Protein AF-A0A1M5V023-F1 (afdb_monomer)

Sequence (119 aa):
MENILEILSNYLEADPEDLECFYDDSMELIRGAATHKNIEFDGYFRERWEISADTVFEFDEEYFENKDRRDLYVFLSALVDKDIYSYLEYAWPFTQNEKLTEVIIKDKIQQLKEKGVRF

Solvent-accessible surface area (backbone atoms only — not comparable to full-atom values): 6942 Å² total; per-residue (Å²): 130,83,57,64,69,56,55,52,49,52,51,44,70,74,43,73,83,46,43,66,59,48,45,52,54,48,52,50,53,49,35,54,54,41,52,77,68,67,66,75,53,81,49,67,46,67,61,50,50,62,52,33,76,77,34,96,82,62,74,59,57,72,68,73,67,33,60,69,51,50,49,46,49,39,46,58,42,32,76,77,33,72,66,52,29,52,53,49,48,63,54,33,38,75,60,68,74,44,83,69,45,74,65,57,44,52,52,50,47,48,54,40,44,73,76,64,55,75,105

Organism: NCBI:txid421058

pLDDT: mean 85.96, std 15.11, range [46.81, 98.19]

Radius of gyration: 14.68 Å; Cα contacts (8 Å, |Δi|>4): 94; chains: 1; bounding box: 34×35×42 Å

Nearest PDB structures (foldseek):
  5l9t-assembly1_Y  TM=2.973E-01  e=7.256E+00  Homo sapiens

Structure (mmCIF, N/CA/C/O backbone):
data_AF-A0A1M5V023-F1
#
_entry.id   AF-A0A1M5V023-F1
#
loop_
_atom_site.group_PDB
_atom_site.id
_atom_site.type_symbol
_atom_site.label_atom_id
_atom_site.label_alt_id
_atom_site.label_comp_id
_atom_site.label_asym_id
_atom_site.label_entity_id
_atom_site.label_seq_id
_atom_site.pdbx_PDB_ins_code
_atom_site.Cartn_x
_atom_site.Cartn_y
_atom_site.Cartn_z
_atom_site.occupancy
_atom_site.B_iso_or_equiv
_atom_site.auth_seq_id
_atom_site.auth_comp_id
_atom_site.auth_asym_id
_atom_site.auth_atom_id
_atom_site.pdbx_PDB_model_num
ATOM 1 N N . MET A 1 1 ? 19.178 3.692 -8.067 1.00 49.81 1 MET A N 1
ATOM 2 C CA . MET A 1 1 ? 17.773 3.474 -7.689 1.00 49.81 1 MET A CA 1
ATOM 3 C C . MET A 1 1 ? 17.424 4.675 -6.845 1.00 49.81 1 MET A C 1
ATOM 5 O O . MET A 1 1 ? 18.074 4.851 -5.820 1.00 49.81 1 MET A O 1
ATOM 9 N N . GLU A 1 2 ? 16.580 5.571 -7.349 1.00 57.22 2 GLU A N 1
ATOM 10 C CA . GLU A 1 2 ? 16.087 6.688 -6.538 1.00 57.22 2 GLU A CA 1
ATOM 11 C C . GLU A 1 2 ? 15.436 6.122 -5.273 1.00 57.22 2 GLU A C 1
ATOM 13 O O . GLU A 1 2 ? 14.854 5.032 -5.292 1.00 57.22 2 GLU A O 1
ATOM 18 N N . ASN A 1 3 ? 15.622 6.803 -4.148 1.00 85.69 3 ASN A N 1
ATOM 19 C CA . ASN A 1 3 ? 15.053 6.363 -2.889 1.00 85.69 3 ASN A CA 1
ATOM 20 C C . ASN A 1 3 ? 13.545 6.642 -2.934 1.00 85.69 3 ASN A C 1
ATOM 22 O O . ASN A 1 3 ? 13.140 7.797 -2.938 1.00 85.69 3 ASN A O 1
ATOM 26 N N . ILE A 1 4 ? 12.708 5.601 -2.978 1.00 88.81 4 ILE A N 1
ATOM 27 C CA . ILE A 1 4 ? 11.242 5.749 -3.060 1.00 88.81 4 ILE A CA 1
ATOM 28 C C . ILE A 1 4 ? 10.708 6.663 -1.950 1.00 88.81 4 ILE A C 1
ATOM 30 O O . ILE A 1 4 ? 9.841 7.486 -2.209 1.00 88.81 4 ILE A O 1
ATOM 34 N N . LEU A 1 5 ? 11.272 6.594 -0.741 1.00 89.38 5 LEU A N 1
ATOM 35 C CA . LEU A 1 5 ? 10.876 7.476 0.361 1.00 89.38 5 LEU A CA 1
ATOM 36 C C . LEU A 1 5 ? 11.223 8.950 0.102 1.00 89.38 5 LEU A C 1
ATOM 38 O O . LEU A 1 5 ? 10.499 9.830 0.550 1.00 89.38 5 LEU A O 1
ATOM 42 N N . GLU A 1 6 ? 12.311 9.226 -0.618 1.00 90.75 6 GLU A N 1
ATOM 43 C CA . GLU A 1 6 ? 12.687 10.585 -1.023 1.00 90.75 6 GLU A CA 1
ATOM 44 C C . GLU A 1 6 ? 11.712 11.127 -2.071 1.00 90.75 6 GLU A C 1
ATOM 46 O O . GLU A 1 6 ? 11.269 12.263 -1.956 1.00 90.75 6 GLU A O 1
ATOM 51 N N . ILE A 1 7 ? 11.304 10.298 -3.038 1.00 89.00 7 ILE A N 1
ATOM 52 C CA . ILE A 1 7 ? 10.285 10.676 -4.028 1.00 89.00 7 ILE A CA 1
ATOM 53 C C . ILE A 1 7 ? 8.951 10.979 -3.333 1.00 89.00 7 ILE A C 1
ATOM 55 O O . ILE A 1 7 ? 8.355 12.021 -3.594 1.00 89.00 7 ILE A O 1
ATOM 59 N N . LEU A 1 8 ? 8.514 10.117 -2.408 1.00 89.44 8 LEU A N 1
ATOM 60 C CA . LEU A 1 8 ? 7.298 10.352 -1.623 1.00 89.44 8 LEU A CA 1
ATOM 61 C C . LEU A 1 8 ? 7.396 11.656 -0.815 1.00 89.44 8 LEU A C 1
ATOM 63 O O . LEU A 1 8 ? 6.459 12.448 -0.813 1.00 89.44 8 LEU A O 1
ATOM 67 N N . SER A 1 9 ? 8.540 11.918 -0.176 1.00 89.25 9 SER A N 1
ATOM 68 C CA . SER A 1 9 ? 8.770 13.178 0.544 1.00 89.25 9 SER A CA 1
ATOM 69 C C . SER A 1 9 ? 8.670 14.389 -0.385 1.00 89.25 9 SER A C 1
ATOM 71 O O . SER A 1 9 ? 8.016 15.368 -0.041 1.00 89.25 9 SER A O 1
ATOM 73 N N . ASN A 1 10 ? 9.262 14.313 -1.581 1.00 89.31 10 ASN A N 1
ATOM 74 C CA . ASN A 1 10 ? 9.243 15.403 -2.556 1.00 89.31 10 ASN A CA 1
ATOM 75 C C . ASN A 1 10 ? 7.826 15.714 -3.057 1.00 89.31 10 ASN A C 1
ATOM 77 O O . ASN A 1 10 ? 7.509 16.883 -3.259 1.00 89.31 10 ASN A O 1
ATOM 81 N N . TYR A 1 11 ? 6.971 14.700 -3.240 1.00 87.00 11 TYR A N 1
ATOM 82 C CA . TYR A 1 11 ? 5.569 14.927 -3.605 1.00 87.00 11 TYR A CA 1
ATOM 83 C C . TYR A 1 11 ? 4.813 15.676 -2.510 1.00 87.00 11 TYR A C 1
ATOM 85 O O . TYR A 1 11 ? 4.153 16.672 -2.795 1.00 87.00 11 TYR A O 1
ATOM 93 N N . LEU A 1 12 ? 4.972 15.251 -1.255 1.00 87.19 12 LEU A N 1
ATOM 94 C CA . LEU A 1 12 ? 4.320 15.906 -0.125 1.00 87.19 12 LEU A CA 1
ATOM 95 C C . LEU A 1 12 ? 4.831 17.341 0.096 1.00 87.19 12 LEU A C 1
ATOM 97 O O . LEU A 1 12 ? 4.067 18.218 0.486 1.00 87.19 12 LEU A O 1
ATOM 101 N N . GLU A 1 13 ? 6.119 17.597 -0.144 1.00 88.38 13 GLU A N 1
ATOM 102 C CA . GLU A 1 13 ? 6.699 18.944 -0.053 1.00 88.38 13 GLU A CA 1
ATOM 103 C C . GLU A 1 13 ? 6.245 19.870 -1.188 1.00 88.38 13 GLU A C 1
ATOM 105 O O . GLU A 1 13 ? 6.135 21.081 -0.978 1.00 88.38 13 GLU A O 1
ATOM 110 N N . ALA A 1 14 ? 5.996 19.323 -2.381 1.00 87.50 14 ALA A N 1
ATOM 111 C CA . ALA A 1 14 ? 5.566 20.095 -3.540 1.00 87.50 14 ALA A CA 1
ATOM 112 C C . ALA A 1 14 ? 4.132 20.623 -3.388 1.00 87.50 14 ALA A C 1
ATOM 114 O O . ALA A 1 14 ? 3.878 21.773 -3.754 1.00 87.50 14 ALA A O 1
ATOM 115 N N . ASP A 1 15 ? 3.227 19.811 -2.834 1.00 86.31 15 ASP A N 1
ATOM 116 C CA . ASP A 1 15 ? 1.847 20.207 -2.547 1.00 86.31 15 ASP A CA 1
ATOM 117 C C . ASP A 1 15 ? 1.306 19.508 -1.280 1.00 86.31 15 ASP A C 1
ATOM 119 O O . ASP A 1 15 ? 0.709 18.433 -1.351 1.00 86.31 15 ASP A O 1
ATOM 123 N N . PRO A 1 16 ? 1.514 20.095 -0.088 1.00 85.94 16 PRO A N 1
ATOM 124 C CA . PRO A 1 16 ? 1.108 19.475 1.172 1.00 85.94 16 PRO A CA 1
ATOM 125 C C . PRO A 1 16 ? -0.410 19.497 1.412 1.00 85.94 16 PRO A C 1
ATOM 127 O O . PRO A 1 16 ? -0.875 18.873 2.368 1.00 85.94 16 PRO A O 1
ATOM 130 N N . GLU A 1 17 ? -1.179 20.243 0.611 1.00 87.75 17 GLU A N 1
ATOM 131 C CA . GLU A 1 17 ? -2.634 20.358 0.764 1.00 87.75 17 GLU A CA 1
ATOM 132 C C . GLU A 1 17 ? -3.388 19.351 -0.122 1.00 87.75 17 GLU A C 1
ATOM 134 O O . GLU A 1 17 ? -4.502 18.950 0.229 1.00 87.75 17 GLU A O 1
ATOM 139 N N . ASP A 1 18 ? -2.774 18.875 -1.211 1.00 89.56 18 ASP A N 1
ATOM 140 C CA . ASP A 1 18 ? -3.367 17.898 -2.132 1.00 89.56 18 ASP A CA 1
ATOM 141 C C . ASP A 1 18 ? -3.078 16.438 -1.728 1.00 89.56 18 ASP A C 1
ATOM 143 O O . ASP A 1 18 ? -2.353 15.680 -2.379 1.00 89.56 18 ASP A O 1
ATOM 147 N N . LEU A 1 19 ? -3.679 16.023 -0.610 1.00 90.19 19 LEU A N 1
ATOM 148 C CA . LEU A 1 19 ? -3.524 14.665 -0.072 1.00 90.19 19 LEU A CA 1
ATOM 149 C C . LEU A 1 19 ? -4.175 13.577 -0.945 1.00 90.19 19 LEU A C 1
ATOM 151 O O . LEU A 1 19 ? -3.813 12.406 -0.822 1.00 90.19 19 LEU A O 1
ATOM 155 N N . GLU A 1 20 ? -5.136 13.939 -1.800 1.00 89.44 20 GLU A N 1
ATOM 156 C CA . GLU A 1 20 ? -5.762 13.006 -2.743 1.00 89.44 20 GLU A CA 1
ATOM 157 C C . GLU A 1 20 ? -4.793 12.672 -3.879 1.00 89.44 20 GLU A C 1
ATOM 159 O O . GLU A 1 20 ? -4.528 11.494 -4.128 1.00 89.44 20 GLU A O 1
ATOM 164 N N . CYS A 1 21 ? -4.194 13.694 -4.497 1.00 89.38 21 CYS A N 1
ATOM 165 C CA . CYS A 1 21 ? -3.156 13.508 -5.505 1.00 89.38 21 CYS A CA 1
ATOM 166 C C . CYS A 1 21 ? -1.938 12.786 -4.914 1.00 89.38 21 CYS A C 1
ATOM 168 O O . CYS A 1 21 ? -1.461 11.803 -5.482 1.00 89.38 21 CYS A O 1
ATOM 170 N N . PHE A 1 22 ? -1.512 13.169 -3.703 1.00 93.06 22 PHE A N 1
ATOM 171 C CA . PHE A 1 22 ? -0.431 12.479 -3.000 1.00 93.06 22 PHE A CA 1
ATOM 172 C C . PHE A 1 22 ? -0.726 10.989 -2.777 1.00 93.06 22 PHE A C 1
ATOM 174 O O . PHE A 1 22 ? 0.172 10.15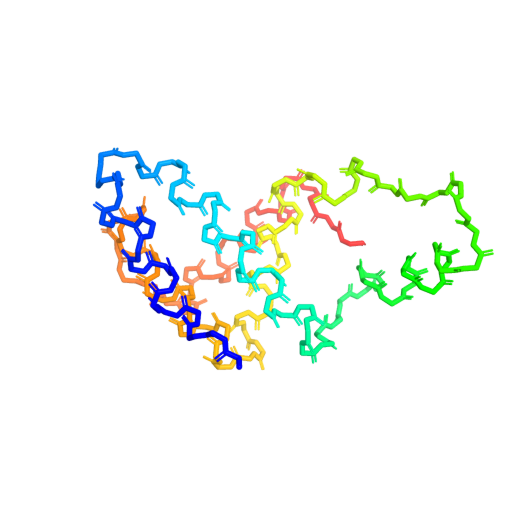9 -2.936 1.00 93.06 22 PHE A O 1
ATOM 181 N N . TYR A 1 23 ? -1.964 10.624 -2.419 1.00 94.94 23 TYR A N 1
ATOM 182 C CA . TYR A 1 23 ? -2.354 9.220 -2.283 1.00 94.94 23 TYR A CA 1
ATOM 183 C C . TYR A 1 23 ? -2.199 8.478 -3.608 1.00 94.94 23 TYR A C 1
ATOM 185 O O . TYR A 1 23 ? -1.558 7.428 -3.648 1.00 94.94 23 TYR A O 1
ATOM 193 N N . ASP A 1 24 ? -2.750 9.023 -4.689 1.00 93.94 24 ASP A N 1
ATOM 194 C CA . ASP A 1 24 ? -2.701 8.374 -5.994 1.00 93.94 24 ASP A CA 1
ATOM 195 C C . ASP A 1 24 ? -1.271 8.197 -6.511 1.00 93.94 24 ASP A C 1
ATOM 197 O O . ASP A 1 24 ? -0.903 7.082 -6.892 1.00 93.94 24 ASP A O 1
ATOM 201 N N . ASP A 1 25 ? -0.451 9.243 -6.436 1.00 92.62 25 ASP A N 1
ATOM 202 C CA . ASP A 1 25 ? 0.953 9.206 -6.849 1.00 92.62 25 ASP A CA 1
ATOM 203 C C . ASP A 1 25 ? 1.768 8.229 -5.992 1.00 92.62 25 ASP A C 1
ATOM 205 O O . ASP A 1 25 ? 2.589 7.461 -6.505 1.00 92.62 25 ASP A O 1
ATOM 209 N N . SER A 1 26 ? 1.499 8.189 -4.683 1.00 94.94 26 SER A N 1
ATOM 210 C CA . SER A 1 26 ? 2.129 7.227 -3.774 1.00 94.94 26 SER A CA 1
ATOM 211 C C . SER A 1 26 ? 1.785 5.792 -4.157 1.00 94.94 26 SER A C 1
ATOM 213 O O . SER A 1 26 ? 2.672 4.943 -4.254 1.00 94.94 26 SER A O 1
ATOM 215 N N . MET A 1 27 ? 0.504 5.500 -4.390 1.00 96.50 27 MET A N 1
ATOM 216 C CA . MET A 1 27 ? 0.051 4.155 -4.740 1.00 96.50 27 MET A CA 1
ATOM 217 C C . MET A 1 27 ? 0.609 3.709 -6.097 1.00 96.50 27 MET A C 1
ATOM 219 O O . MET A 1 27 ? 0.988 2.546 -6.250 1.00 96.50 27 MET A O 1
ATOM 223 N N . GLU A 1 28 ? 0.734 4.625 -7.058 1.00 93.81 28 GLU A N 1
ATOM 224 C CA . GLU A 1 28 ? 1.362 4.362 -8.354 1.00 93.81 28 GLU A CA 1
ATOM 225 C C . GLU A 1 28 ? 2.858 4.062 -8.248 1.00 93.81 28 GLU A C 1
ATOM 227 O O . GLU A 1 28 ? 3.346 3.058 -8.783 1.00 93.81 28 GLU A O 1
ATOM 232 N N . LEU A 1 29 ? 3.589 4.878 -7.490 1.00 94.06 29 LEU A N 1
ATOM 233 C CA . LEU A 1 29 ? 5.012 4.667 -7.250 1.00 94.06 29 LEU A CA 1
ATOM 234 C C . LEU A 1 29 ? 5.271 3.329 -6.543 1.00 94.06 29 LEU A C 1
ATOM 236 O O . LEU A 1 29 ? 6.158 2.565 -6.937 1.00 94.06 29 LEU A O 1
ATOM 240 N N . ILE A 1 30 ? 4.473 3.018 -5.518 1.00 95.94 30 ILE A N 1
ATOM 241 C CA . ILE A 1 30 ? 4.580 1.769 -4.758 1.00 95.94 30 ILE A CA 1
ATOM 242 C C . ILE A 1 30 ? 4.225 0.567 -5.639 1.00 95.94 30 ILE A C 1
ATOM 244 O O . ILE A 1 30 ? 4.928 -0.447 -5.591 1.00 95.94 30 ILE A O 1
ATOM 248 N N . ARG A 1 31 ? 3.190 0.676 -6.487 1.00 93.81 31 ARG A N 1
ATOM 249 C CA . ARG A 1 31 ? 2.878 -0.344 -7.497 1.00 93.81 31 ARG A CA 1
ATOM 250 C C . ARG A 1 31 ? 4.098 -0.605 -8.371 1.00 93.81 31 ARG A C 1
ATOM 252 O O . ARG A 1 31 ? 4.520 -1.754 -8.473 1.00 93.81 31 ARG A O 1
ATOM 259 N N . GLY A 1 32 ? 4.691 0.445 -8.940 1.00 90.44 32 GLY A N 1
ATOM 260 C CA . GLY A 1 32 ? 5.886 0.337 -9.775 1.00 90.44 32 GLY A CA 1
ATOM 261 C C . GLY A 1 32 ? 7.039 -0.364 -9.055 1.00 90.44 32 GLY A C 1
ATOM 262 O O . GLY A 1 32 ? 7.685 -1.239 -9.632 1.00 90.44 32 GLY A O 1
ATOM 263 N N . ALA A 1 33 ? 7.269 -0.052 -7.779 1.00 92.62 33 ALA A N 1
ATOM 264 C CA . ALA A 1 33 ? 8.290 -0.708 -6.965 1.00 92.62 33 ALA A CA 1
ATOM 265 C C . ALA A 1 33 ? 8.030 -2.213 -6.781 1.00 92.62 33 ALA A C 1
ATOM 267 O O . ALA A 1 33 ? 8.945 -3.026 -6.937 1.00 92.62 33 ALA A O 1
ATOM 268 N N . ALA A 1 34 ? 6.785 -2.596 -6.492 1.00 92.12 34 ALA A N 1
ATOM 269 C CA . ALA A 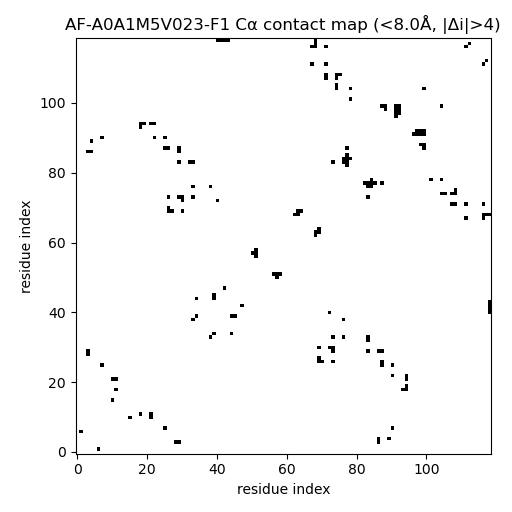1 34 ? 6.387 -3.996 -6.364 1.00 92.12 34 ALA A CA 1
ATOM 270 C C . ALA A 1 34 ? 6.523 -4.748 -7.700 1.00 92.12 34 ALA A C 1
ATOM 272 O O . ALA A 1 34 ? 7.015 -5.877 -7.727 1.00 92.12 34 ALA A O 1
ATOM 273 N N . THR A 1 35 ? 6.181 -4.105 -8.821 1.00 88.12 35 THR A N 1
ATOM 274 C CA . THR A 1 35 ? 6.386 -4.650 -10.174 1.00 88.12 35 THR A CA 1
ATOM 275 C C . THR A 1 35 ? 7.863 -4.879 -10.483 1.00 88.12 35 THR A C 1
ATOM 277 O O . THR A 1 35 ? 8.229 -5.959 -10.937 1.00 88.12 35 THR A O 1
ATOM 280 N N . HIS A 1 36 ? 8.748 -3.923 -10.174 1.00 88.69 36 HIS A N 1
ATOM 281 C CA . HIS A 1 36 ? 10.199 -4.091 -10.360 1.00 88.69 36 HIS A CA 1
ATOM 282 C C . HIS A 1 36 ? 10.775 -5.249 -9.531 1.00 88.69 36 HIS A C 1
ATOM 284 O O . HIS A 1 36 ? 11.805 -5.825 -9.888 1.00 88.69 36 HIS A O 1
ATOM 290 N N . LYS A 1 37 ? 10.107 -5.607 -8.430 1.00 90.06 37 LYS A N 1
ATOM 291 C CA . LYS A 1 37 ? 10.434 -6.767 -7.595 1.00 90.06 37 LYS A CA 1
ATOM 292 C C . LYS A 1 37 ? 9.837 -8.087 -8.096 1.00 90.06 37 LYS A C 1
ATOM 294 O O . LYS A 1 37 ? 10.126 -9.122 -7.502 1.00 90.06 37 LYS A O 1
ATOM 299 N N . ASN A 1 38 ? 9.081 -8.080 -9.196 1.00 87.75 38 ASN A N 1
ATOM 300 C CA . ASN A 1 38 ? 8.381 -9.239 -9.761 1.00 87.75 38 ASN A CA 1
ATOM 301 C C . ASN A 1 38 ? 7.420 -9.911 -8.763 1.00 87.75 38 ASN A C 1
ATOM 303 O O . ASN A 1 38 ? 7.333 -11.140 -8.708 1.00 87.75 38 ASN A O 1
ATOM 307 N N . ILE A 1 39 ? 6.733 -9.114 -7.938 1.00 89.88 39 ILE A N 1
ATOM 308 C CA . ILE A 1 39 ? 5.658 -9.622 -7.083 1.00 89.88 39 ILE A CA 1
ATOM 309 C C . ILE A 1 39 ? 4.451 -9.928 -7.980 1.00 89.88 39 ILE A C 1
ATOM 311 O O . ILE A 1 39 ? 3.999 -9.072 -8.733 1.00 89.88 39 ILE A O 1
ATOM 315 N N . GLU A 1 40 ? 3.938 -11.154 -7.910 1.00 86.19 40 GLU A N 1
ATOM 316 C CA . GLU A 1 40 ? 2.896 -11.653 -8.810 1.00 86.19 40 GLU A CA 1
ATOM 317 C C . GLU A 1 40 ? 1.697 -12.167 -8.014 1.00 86.19 40 GLU A C 1
ATOM 319 O O . GLU A 1 40 ? 1.862 -12.904 -7.038 1.00 86.19 40 GLU A O 1
ATOM 324 N N . PHE A 1 41 ? 0.491 -11.839 -8.476 1.00 86.94 41 PHE A N 1
ATOM 325 C CA . PHE A 1 41 ? -0.756 -12.384 -7.947 1.00 86.94 41 PHE A CA 1
ATOM 326 C C . PHE A 1 41 ? -1.679 -12.740 -9.108 1.00 86.94 41 PHE A C 1
ATOM 328 O O . PHE A 1 41 ? -2.077 -11.852 -9.852 1.00 86.94 41 PHE A O 1
ATOM 335 N N . ASP A 1 42 ? -1.999 -14.027 -9.259 1.00 81.25 42 ASP A N 1
ATOM 336 C CA . ASP A 1 42 ? -2.982 -14.555 -10.218 1.00 81.25 42 ASP A CA 1
ATOM 337 C C . ASP A 1 42 ? -2.892 -13.957 -11.644 1.00 81.25 42 ASP A C 1
ATOM 339 O O . ASP A 1 42 ? -3.903 -13.642 -12.260 1.00 81.25 42 ASP A O 1
ATOM 343 N N . GLY A 1 43 ? -1.675 -13.779 -12.174 1.00 70.75 43 GLY A N 1
ATOM 344 C CA . GLY A 1 43 ? -1.457 -13.301 -13.546 1.00 70.75 43 GLY A CA 1
ATOM 345 C C . GLY A 1 43 ? -1.535 -11.781 -13.733 1.00 70.75 43 GLY A C 1
ATOM 346 O O . GLY A 1 43 ? -1.451 -11.316 -14.872 1.00 70.75 43 GLY A O 1
ATOM 347 N N . TYR A 1 44 ? -1.659 -11.008 -12.645 1.00 72.44 44 TYR A N 1
ATOM 348 C CA . TYR A 1 44 ? -1.746 -9.543 -12.668 1.00 72.44 44 TYR A CA 1
ATOM 349 C C . TYR A 1 44 ? -0.638 -8.872 -13.498 1.00 72.44 44 TYR A C 1
ATOM 351 O O . TYR A 1 44 ? -0.914 -7.887 -14.184 1.00 72.44 44 TYR A O 1
ATOM 359 N N . PHE A 1 45 ? 0.590 -9.406 -13.488 1.00 66.25 45 PHE A N 1
ATOM 360 C CA . PHE A 1 45 ? 1.686 -8.888 -14.316 1.00 66.25 45 PHE A CA 1
ATOM 361 C C . PHE A 1 45 ? 2.191 -9.902 -15.338 1.00 66.25 45 PHE A C 1
ATOM 363 O O . PHE A 1 45 ? 2.289 -9.573 -16.520 1.00 66.25 45 PHE A O 1
ATOM 370 N N . ARG A 1 46 ? 2.516 -11.128 -14.926 1.00 60.03 46 ARG A N 1
ATOM 371 C CA . ARG A 1 46 ? 3.252 -12.081 -15.768 1.00 60.03 46 ARG A CA 1
ATOM 372 C C . ARG A 1 46 ? 2.452 -12.571 -16.967 1.00 60.03 46 ARG A C 1
ATOM 374 O O . ARG A 1 46 ? 2.996 -12.626 -18.064 1.00 60.03 46 ARG A O 1
ATOM 381 N N . GLU A 1 47 ? 1.166 -12.867 -16.789 1.00 56.12 47 GLU A N 1
ATOM 382 C CA . GLU A 1 47 ? 0.336 -13.357 -17.897 1.00 56.12 47 GLU A CA 1
ATOM 383 C C . GLU A 1 47 ? 0.056 -12.265 -18.934 1.00 56.12 47 GLU A C 1
ATOM 385 O O . GLU A 1 47 ? -0.143 -12.578 -20.099 1.00 56.12 47 GLU A O 1
ATOM 390 N N . ARG A 1 48 ? 0.081 -10.981 -18.559 1.00 55.97 48 ARG A N 1
ATOM 391 C CA . ARG A 1 48 ? -0.294 -9.873 -19.456 1.00 55.97 48 ARG A CA 1
ATOM 392 C C . ARG A 1 48 ? 0.900 -9.116 -20.034 1.00 55.97 48 ARG A C 1
ATOM 394 O O . ARG A 1 48 ? 0.811 -8.624 -21.160 1.00 55.97 48 ARG A O 1
ATOM 401 N N . TRP A 1 49 ? 2.029 -9.062 -19.326 1.00 52.38 49 TRP A N 1
ATOM 402 C CA . TRP A 1 49 ? 3.266 -8.455 -19.831 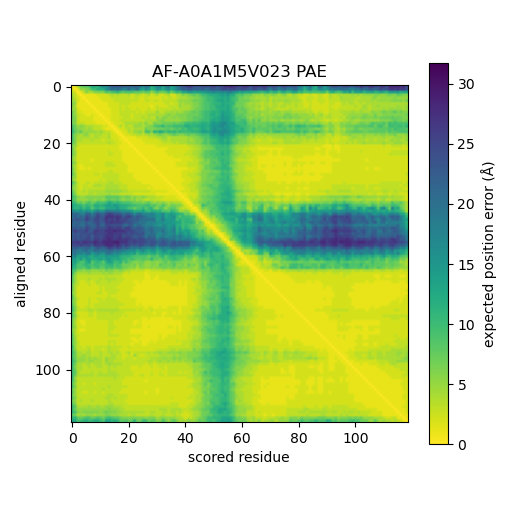1.00 52.38 49 TRP A CA 1
ATOM 403 C C . TRP A 1 49 ? 3.972 -9.353 -20.856 1.00 52.38 49 TRP A C 1
ATOM 405 O O . TRP A 1 49 ? 4.448 -8.858 -21.872 1.00 52.38 49 TRP A O 1
ATOM 415 N N . GLU A 1 50 ? 3.964 -10.680 -20.662 1.00 51.44 50 GLU A N 1
ATOM 416 C CA . GLU A 1 50 ? 4.460 -11.628 -21.675 1.00 51.44 50 GLU A CA 1
ATOM 417 C C . GLU A 1 50 ? 3.590 -11.600 -22.954 1.00 51.44 50 GLU A C 1
ATOM 419 O O . GLU A 1 50 ? 4.129 -11.658 -24.055 1.00 51.44 50 GLU A O 1
ATOM 424 N N . ILE A 1 51 ? 2.266 -11.399 -22.840 1.00 51.06 51 ILE A N 1
ATOM 425 C CA . ILE A 1 51 ? 1.360 -11.245 -24.001 1.00 51.06 51 ILE A CA 1
ATOM 426 C C . ILE A 1 51 ? 1.588 -9.910 -24.737 1.00 51.06 51 ILE A C 1
ATOM 428 O O . ILE A 1 51 ? 1.638 -9.876 -25.970 1.00 51.06 51 ILE A O 1
ATOM 432 N N . SER A 1 52 ? 1.751 -8.806 -24.003 1.00 50.28 52 SER A N 1
ATOM 433 C CA . SER A 1 52 ? 1.917 -7.461 -24.585 1.00 50.28 52 SER A CA 1
ATOM 434 C C . SER A 1 52 ? 3.324 -7.184 -25.124 1.00 50.28 52 SER A C 1
ATOM 436 O O . SER A 1 52 ? 3.470 -6.393 -26.055 1.00 50.28 52 SER A O 1
ATOM 438 N N . ALA A 1 53 ? 4.358 -7.864 -24.616 1.00 51.56 53 ALA A N 1
ATOM 439 C CA . ALA A 1 53 ? 5.703 -7.807 -25.190 1.00 51.56 53 ALA A CA 1
ATOM 440 C C . ALA A 1 53 ? 5.778 -8.467 -26.583 1.00 51.56 53 ALA A C 1
ATOM 442 O O . ALA A 1 53 ? 6.541 -8.005 -27.433 1.00 51.56 53 ALA A O 1
ATOM 443 N N . ASP A 1 54 ? 4.955 -9.494 -26.837 1.00 49.38 54 ASP A N 1
ATOM 444 C CA . ASP A 1 54 ? 4.891 -10.204 -28.123 1.00 49.38 54 ASP A CA 1
ATOM 445 C C . ASP A 1 54 ? 3.823 -9.647 -29.088 1.00 49.38 54 ASP A C 1
ATOM 447 O O . ASP A 1 54 ? 3.872 -9.915 -30.292 1.00 49.38 54 ASP A O 1
ATOM 451 N N . THR A 1 55 ? 2.878 -8.824 -28.611 1.00 48.94 55 THR A N 1
ATOM 452 C CA . THR A 1 55 ? 1.852 -8.185 -29.451 1.00 48.94 55 THR A CA 1
ATOM 453 C C . THR A 1 55 ? 1.597 -6.730 -29.049 1.00 48.94 55 THR A C 1
ATOM 455 O O . THR A 1 55 ? 0.990 -6.431 -28.030 1.00 48.94 55 THR A O 1
ATOM 458 N N . VAL A 1 56 ? 1.990 -5.795 -29.922 1.00 48.72 56 VAL A N 1
ATOM 459 C CA . VAL A 1 56 ? 1.849 -4.326 -29.773 1.00 48.72 56 VAL A CA 1
ATOM 460 C C . VAL A 1 56 ? 0.384 -3.840 -29.618 1.00 48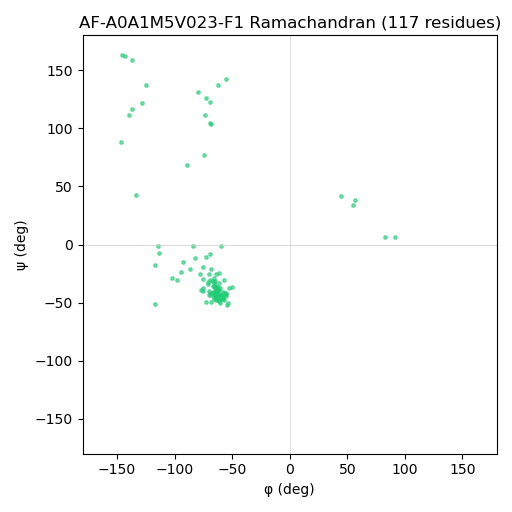.72 56 VAL A C 1
ATOM 462 O O . VAL A 1 56 ? 0.147 -2.648 -29.467 1.00 48.72 56 VAL A O 1
ATOM 465 N N . PHE A 1 57 ? -0.619 -4.725 -29.653 1.00 46.81 57 PHE A N 1
ATOM 466 C CA . PHE A 1 57 ? -2.030 -4.363 -29.847 1.00 46.81 57 PHE A CA 1
ATOM 467 C C . PHE A 1 57 ? -2.990 -4.636 -28.675 1.00 46.81 57 PHE A C 1
ATOM 469 O O . PHE A 1 57 ? -4.155 -4.271 -28.796 1.00 46.81 57 PHE A O 1
ATOM 476 N N . GLU A 1 58 ? -2.551 -5.205 -27.547 1.00 53.16 58 GLU A N 1
ATOM 477 C CA . GLU A 1 58 ? -3.448 -5.511 -26.410 1.00 53.16 58 GLU A CA 1
ATOM 478 C C . GLU A 1 58 ? -2.876 -5.061 -25.053 1.00 53.16 58 GLU A C 1
ATOM 480 O O . GLU A 1 58 ? -2.938 -5.787 -24.060 1.00 53.16 58 GLU A O 1
ATOM 485 N N . PHE A 1 59 ? -2.290 -3.859 -24.983 1.00 57.03 59 PHE A N 1
ATOM 486 C CA . PHE A 1 59 ? -2.053 -3.234 -23.680 1.00 57.03 59 PHE A CA 1
ATOM 487 C C . PHE A 1 59 ? -3.412 -2.842 -23.089 1.00 57.03 59 PHE A C 1
ATOM 489 O O . PHE A 1 59 ? -4.056 -1.909 -23.564 1.00 57.03 59 PHE A O 1
ATOM 496 N N . ASP A 1 60 ? -3.873 -3.612 -22.104 1.00 64.69 60 ASP A N 1
ATOM 497 C CA . ASP A 1 60 ? -5.140 -3.387 -21.408 1.00 64.69 60 ASP A CA 1
ATOM 498 C C . ASP A 1 60 ? -4.993 -2.190 -20.453 1.00 64.69 60 ASP A C 1
ATOM 500 O O . ASP A 1 60 ? -4.775 -2.332 -19.250 1.00 64.69 60 ASP A O 1
ATOM 504 N N . GLU A 1 61 ? -5.014 -0.990 -21.033 1.00 65.44 61 GLU A N 1
ATOM 505 C CA . GLU A 1 61 ? -4.867 0.285 -20.327 1.00 65.44 61 GLU A CA 1
ATOM 506 C C . GLU A 1 61 ? -5.935 0.420 -19.232 1.00 65.44 61 GLU A C 1
ATOM 508 O O . GLU A 1 61 ? -5.598 0.719 -18.092 1.00 65.44 61 GLU A O 1
ATOM 513 N N . GLU A 1 62 ? -7.185 0.034 -19.511 1.00 69.31 62 GLU A N 1
ATOM 514 C CA . GLU A 1 62 ? -8.278 0.031 -18.527 1.00 69.31 62 GLU A CA 1
ATOM 515 C C . GLU A 1 62 ? -7.984 -0.896 -17.330 1.00 69.31 62 GLU A C 1
ATOM 517 O O . GLU A 1 62 ? -8.286 -0.560 -16.179 1.00 69.31 62 GLU A O 1
ATOM 522 N N . TYR A 1 63 ? -7.351 -2.051 -17.565 1.00 67.81 63 TYR A N 1
ATOM 523 C CA . TYR A 1 63 ? 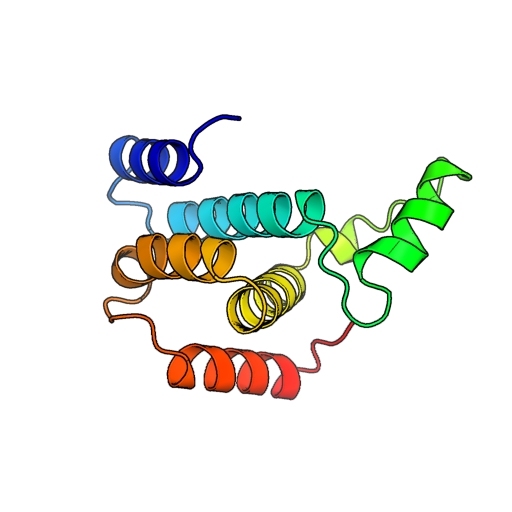-6.942 -2.965 -16.497 1.00 67.81 63 TYR A CA 1
ATOM 524 C C . TYR A 1 63 ? -5.903 -2.344 -15.562 1.00 67.81 63 TYR A C 1
ATOM 526 O O . TYR A 1 63 ? -6.009 -2.533 -14.344 1.00 67.81 63 TYR A O 1
ATOM 534 N N . PHE A 1 64 ? -4.930 -1.613 -16.115 1.00 72.06 64 PHE A N 1
ATOM 535 C CA . PHE A 1 64 ? -3.851 -0.978 -15.357 1.00 72.06 64 PHE A CA 1
ATOM 536 C C . PHE A 1 64 ? -4.210 0.415 -14.818 1.00 72.06 64 PHE A C 1
ATOM 538 O O . PHE A 1 64 ? -3.598 0.842 -13.842 1.00 72.06 64 PHE A O 1
ATOM 545 N N . GLU A 1 65 ? -5.195 1.112 -15.376 1.00 80.12 65 GLU A N 1
ATOM 546 C CA . GLU A 1 65 ? -5.685 2.406 -14.875 1.00 80.12 65 GLU A CA 1
ATOM 547 C C . GLU A 1 65 ? -6.694 2.261 -13.724 1.00 80.12 65 GLU A C 1
ATOM 549 O O . GLU A 1 65 ? -7.018 3.228 -13.028 1.00 80.12 65 GLU A O 1
ATOM 554 N N . ASN A 1 66 ? -7.194 1.047 -13.476 1.00 89.50 66 ASN A N 1
ATOM 555 C CA . ASN A 1 66 ? -8.146 0.801 -12.402 1.00 89.50 66 ASN A CA 1
ATOM 556 C C . ASN A 1 66 ? -7.496 0.970 -11.012 1.00 89.50 66 ASN A C 1
ATOM 558 O O . ASN A 1 66 ? -6.804 0.075 -10.517 1.00 89.50 66 ASN A O 1
ATOM 562 N N . LYS A 1 67 ? -7.789 2.098 -10.349 1.00 93.44 67 LYS A N 1
ATOM 563 C CA . LYS A 1 67 ? -7.290 2.433 -9.000 1.00 93.44 67 LYS A CA 1
ATOM 564 C C . LYS A 1 67 ? -7.607 1.366 -7.951 1.00 93.44 67 LYS A C 1
ATOM 566 O O . LYS A 1 67 ? -6.740 1.007 -7.169 1.00 93.44 67 LYS A O 1
ATOM 571 N N . ASP A 1 68 ? -8.812 0.800 -7.963 1.00 95.12 68 ASP A N 1
ATOM 572 C CA . ASP A 1 68 ? -9.208 -0.247 -7.010 1.00 95.12 68 ASP A CA 1
ATOM 573 C C . ASP A 1 68 ? -8.333 -1.515 -7.187 1.00 95.12 68 ASP A C 1
ATOM 575 O O . ASP A 1 68 ? -7.946 -2.162 -6.209 1.00 95.12 68 ASP A O 1
ATOM 579 N N . ARG A 1 69 ? -7.974 -1.866 -8.431 1.00 92.81 69 ARG A N 1
ATOM 580 C CA . ARG A 1 69 ? -7.088 -3.001 -8.737 1.00 92.81 69 ARG A CA 1
ATOM 581 C C . ARG A 1 69 ? -5.620 -2.688 -8.416 1.00 92.81 69 ARG A C 1
ATOM 583 O O . ARG A 1 69 ? -4.946 -3.542 -7.835 1.00 92.81 69 ARG A O 1
ATOM 590 N N . ARG A 1 70 ? -5.148 -1.467 -8.707 1.00 94.56 70 ARG A N 1
ATOM 591 C CA . ARG A 1 70 ? -3.844 -0.941 -8.250 1.00 94.56 70 ARG A CA 1
ATOM 592 C C . ARG A 1 70 ? -3.723 -1.066 -6.735 1.00 94.56 70 ARG A C 1
ATOM 594 O O . ARG A 1 70 ? -2.746 -1.627 -6.242 1.00 94.56 70 ARG A O 1
ATOM 601 N N . ASP A 1 71 ? -4.726 -0.591 -6.009 1.00 96.81 71 ASP A N 1
ATOM 602 C CA . ASP A 1 71 ? -4.732 -0.580 -4.552 1.00 96.81 71 ASP A CA 1
ATOM 603 C C . ASP A 1 71 ? -4.731 -2.005 -3.997 1.00 96.81 71 ASP A C 1
ATOM 605 O O . ASP A 1 71 ? -3.930 -2.323 -3.117 1.00 96.81 71 ASP A O 1
ATOM 609 N N . LEU A 1 72 ? -5.543 -2.906 -4.569 1.00 96.69 72 LEU A N 1
ATOM 610 C CA . LEU A 1 72 ? -5.531 -4.325 -4.205 1.00 96.69 72 LEU A CA 1
ATOM 611 C C . LEU A 1 72 ? -4.128 -4.928 -4.360 1.00 96.69 72 LEU A C 1
ATOM 613 O O . LEU A 1 72 ? -3.667 -5.654 -3.476 1.00 96.69 72 LEU A O 1
ATOM 617 N N . TYR A 1 73 ? -3.446 -4.615 -5.462 1.00 95.50 73 TYR A N 1
ATOM 618 C CA . TYR A 1 73 ? -2.101 -5.110 -5.738 1.00 95.50 73 TYR A CA 1
ATOM 619 C C . TYR A 1 73 ? -1.070 -4.572 -4.749 1.00 95.50 73 TYR A C 1
ATOM 621 O O . TYR A 1 73 ? -0.271 -5.345 -4.215 1.00 95.50 73 TYR A O 1
ATOM 629 N N . VAL A 1 74 ? -1.111 -3.273 -4.452 1.00 97.19 74 VAL A N 1
ATOM 630 C CA . VAL A 1 74 ? -0.225 -2.647 -3.464 1.00 97.19 74 VAL A CA 1
ATOM 631 C C . VAL A 1 74 ? -0.442 -3.258 -2.079 1.00 97.19 74 VAL A C 1
ATOM 633 O O . VAL A 1 74 ? 0.527 -3.645 -1.426 1.00 97.19 74 VAL A O 1
ATOM 636 N N . PHE A 1 75 ? -1.694 -3.426 -1.644 1.00 98.19 75 PHE A N 1
ATOM 637 C CA . PHE A 1 75 ? -1.998 -4.011 -0.337 1.00 98.19 75 PHE A CA 1
ATOM 638 C C . PHE A 1 75 ? -1.540 -5.466 -0.221 1.00 98.19 75 PHE A C 1
ATOM 640 O O . PHE A 1 75 ? -0.945 -5.844 0.788 1.00 98.19 75 PHE A O 1
ATOM 647 N N . LEU A 1 76 ? -1.779 -6.286 -1.247 1.00 97.06 76 LEU A N 1
ATOM 648 C CA . LEU A 1 76 ? -1.296 -7.667 -1.267 1.00 97.06 76 LEU A CA 1
ATOM 649 C C . LEU A 1 76 ? 0.237 -7.725 -1.283 1.00 97.06 76 LEU A C 1
ATOM 651 O O . LEU A 1 76 ? 0.818 -8.523 -0.549 1.00 97.06 76 LEU A O 1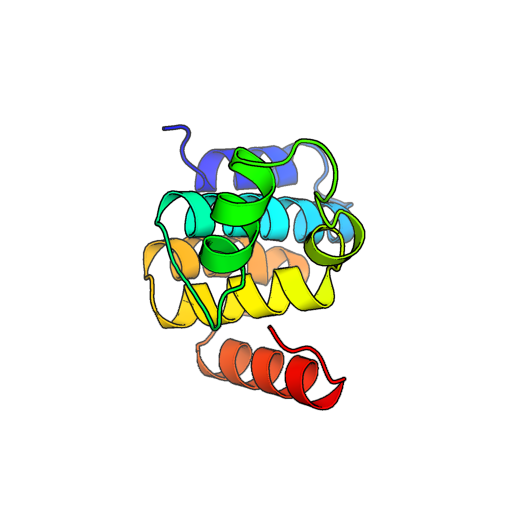
ATOM 655 N N . SER A 1 77 ? 0.891 -6.840 -2.039 1.00 97.12 77 SER A N 1
ATOM 656 C CA . SER A 1 77 ? 2.353 -6.724 -2.077 1.00 97.12 77 SER A CA 1
ATOM 657 C C . SER A 1 77 ? 2.934 -6.331 -0.716 1.00 97.12 77 SER A C 1
ATOM 659 O O . SER A 1 77 ? 3.921 -6.917 -0.276 1.00 97.12 77 SER A O 1
ATOM 661 N N . ALA A 1 78 ? 2.295 -5.402 0.001 1.00 98.00 78 ALA A N 1
ATOM 662 C CA . ALA A 1 78 ? 2.712 -4.981 1.339 1.00 98.00 78 ALA A CA 1
ATOM 663 C C . ALA A 1 78 ? 2.617 -6.105 2.387 1.00 98.00 78 ALA A C 1
ATOM 665 O O . ALA A 1 78 ? 3.354 -6.087 3.369 1.00 98.00 78 ALA A O 1
ATOM 666 N N . LEU A 1 79 ? 1.746 -7.105 2.197 1.00 97.62 79 LEU A N 1
ATOM 667 C CA . LEU A 1 79 ? 1.685 -8.271 3.090 1.00 97.62 79 LEU A CA 1
ATOM 668 C C . LEU A 1 79 ? 2.839 -9.262 2.881 1.00 97.62 79 LEU A C 1
ATOM 670 O O . LEU A 1 79 ? 3.083 -10.089 3.759 1.00 97.62 79 LEU A O 1
ATOM 674 N N . VAL A 1 80 ? 3.520 -9.219 1.732 1.00 96.50 80 VAL A N 1
ATOM 675 C CA . VAL A 1 80 ? 4.546 -10.209 1.357 1.00 96.50 80 VAL A CA 1
ATOM 676 C C . VAL A 1 80 ? 5.946 -9.615 1.195 1.00 96.50 80 VAL A C 1
ATOM 678 O O . VAL A 1 80 ? 6.922 -10.361 1.247 1.00 96.50 80 VAL A O 1
ATOM 681 N N . ASP A 1 81 ? 6.069 -8.293 1.046 1.00 97.56 81 ASP A N 1
ATOM 682 C CA . ASP A 1 81 ? 7.343 -7.587 0.919 1.00 97.56 81 ASP A CA 1
ATOM 683 C C . ASP A 1 81 ? 7.445 -6.420 1.909 1.00 97.56 81 ASP A C 1
ATOM 685 O O . ASP A 1 81 ? 6.646 -5.482 1.915 1.00 97.56 81 ASP A O 1
ATOM 689 N N . LYS A 1 82 ? 8.486 -6.476 2.745 1.00 96.56 82 LYS A N 1
ATOM 690 C CA . LYS A 1 82 ? 8.728 -5.505 3.816 1.00 96.56 82 LYS A CA 1
ATOM 691 C C . LYS A 1 82 ? 9.021 -4.090 3.310 1.00 96.56 82 LYS A C 1
ATOM 693 O O . LYS A 1 82 ? 8.697 -3.141 4.010 1.00 96.56 82 LYS A O 1
ATOM 698 N N . ASP A 1 83 ? 9.645 -3.938 2.140 1.00 96.38 83 ASP A N 1
ATOM 699 C CA . ASP A 1 83 ? 9.996 -2.609 1.638 1.00 96.38 83 ASP A CA 1
ATOM 700 C C . ASP A 1 83 ? 8.732 -1.946 1.084 1.00 96.38 83 ASP A C 1
ATOM 702 O O . ASP A 1 83 ? 8.484 -0.777 1.362 1.00 96.38 83 ASP A O 1
ATOM 706 N N . ILE A 1 84 ? 7.877 -2.723 0.405 1.00 97.62 84 ILE A N 1
ATOM 707 C CA . ILE A 1 84 ? 6.544 -2.270 -0.012 1.00 97.62 84 ILE A CA 1
ATOM 708 C C . ILE A 1 84 ? 5.700 -1.873 1.201 1.00 97.62 84 ILE A C 1
ATOM 710 O O . ILE A 1 84 ? 5.085 -0.806 1.189 1.00 97.62 84 ILE A O 1
ATOM 714 N N . TYR A 1 85 ? 5.723 -2.677 2.270 1.00 97.56 85 TYR A N 1
ATOM 715 C CA . TYR A 1 85 ? 5.090 -2.298 3.533 1.00 97.56 85 TYR A CA 1
ATOM 716 C C . TYR A 1 85 ? 5.639 -0.970 4.061 1.00 97.56 85 TYR A C 1
ATOM 718 O O . TYR A 1 85 ? 4.855 -0.098 4.414 1.00 97.56 85 TYR A O 1
ATOM 726 N N . SER A 1 86 ? 6.963 -0.785 4.094 1.00 97.00 86 SER A N 1
ATOM 727 C CA . SER A 1 86 ? 7.582 0.452 4.586 1.00 97.00 86 SER A CA 1
ATOM 728 C C . SER A 1 86 ? 7.211 1.685 3.759 1.00 97.00 86 SER A C 1
ATOM 730 O O . SER A 1 86 ? 7.017 2.755 4.331 1.00 97.00 86 SER A O 1
ATOM 732 N N . TYR A 1 87 ? 7.083 1.561 2.437 1.00 96.69 87 TYR A N 1
ATOM 733 C CA . TYR A 1 87 ? 6.648 2.676 1.590 1.00 96.69 87 TYR A CA 1
ATOM 734 C C . TYR A 1 87 ? 5.183 3.039 1.845 1.00 96.69 87 TYR A C 1
ATOM 736 O O . TYR A 1 87 ? 4.856 4.215 1.997 1.00 96.69 87 TYR A O 1
ATOM 744 N N . LEU A 1 88 ? 4.311 2.033 1.967 1.00 97.50 88 LEU A N 1
ATOM 745 C CA . LEU A 1 88 ? 2.909 2.261 2.304 1.00 97.50 88 LEU A CA 1
ATOM 746 C C . LEU A 1 88 ? 2.761 2.824 3.725 1.00 97.50 88 LEU A C 1
ATOM 748 O O . LEU A 1 88 ? 1.985 3.749 3.933 1.00 97.50 88 LEU A O 1
ATOM 752 N N . GLU A 1 89 ? 3.532 2.326 4.697 1.00 97.12 89 GLU A N 1
ATOM 753 C CA . GLU A 1 89 ? 3.546 2.822 6.081 1.00 97.12 89 GLU A CA 1
ATOM 754 C C . GLU A 1 89 ? 3.983 4.288 6.157 1.00 97.12 89 GLU A C 1
ATOM 756 O O . GLU A 1 89 ? 3.478 5.021 7.005 1.00 97.12 89 GLU A O 1
ATOM 761 N N . TYR A 1 90 ? 4.874 4.728 5.265 1.00 95.44 90 TYR A N 1
ATOM 762 C CA . TYR A 1 90 ? 5.254 6.133 5.157 1.00 95.44 90 TYR A CA 1
ATOM 763 C C . TYR A 1 90 ? 4.101 7.001 4.635 1.00 95.44 90 TYR A C 1
ATOM 765 O O . TYR A 1 90 ? 3.789 8.017 5.247 1.00 95.44 90 TYR A O 1
ATOM 773 N N . ALA A 1 91 ? 3.445 6.610 3.537 1.00 95.06 91 ALA A N 1
ATOM 774 C CA . ALA A 1 91 ? 2.402 7.425 2.903 1.00 95.06 91 ALA A CA 1
ATOM 775 C C . ALA A 1 91 ? 1.057 7.414 3.664 1.00 95.06 91 ALA A C 1
ATOM 777 O O . ALA A 1 91 ? 0.295 8.384 3.626 1.00 95.06 91 ALA A O 1
ATOM 778 N N . TRP A 1 92 ? 0.746 6.322 4.370 1.00 96.62 92 TRP A N 1
ATOM 779 C CA . TRP A 1 92 ? -0.566 6.089 4.986 1.00 96.62 92 TRP A CA 1
ATOM 780 C C . TRP A 1 92 ? -1.015 7.163 5.989 1.00 96.62 92 TRP A C 1
ATOM 782 O O . TRP A 1 92 ? -2.151 7.627 5.875 1.00 96.62 92 TRP A O 1
ATOM 792 N N . PRO A 1 93 ? -0.182 7.620 6.946 1.00 94.88 93 PRO A N 1
ATOM 793 C CA . PRO A 1 93 ? -0.628 8.568 7.964 1.00 94.88 93 PRO A CA 1
ATOM 794 C C . PRO A 1 93 ? -1.002 9.932 7.390 1.00 94.88 93 PRO A C 1
ATOM 796 O O . PRO A 1 93 ? -1.878 10.593 7.940 1.00 94.88 93 PRO A O 1
ATOM 799 N N . PHE A 1 94 ? -0.384 10.334 6.277 1.00 92.50 94 PHE A N 1
ATOM 800 C CA . PHE A 1 94 ? -0.693 11.599 5.614 1.00 92.50 94 PHE A CA 1
ATOM 801 C C . PHE A 1 94 ? -2.059 11.566 4.929 1.00 92.50 94 PHE A C 1
ATOM 803 O O . PHE A 1 94 ? -2.758 12.568 4.921 1.00 92.50 94 PHE A O 1
ATOM 810 N N . THR A 1 95 ? -2.466 10.411 4.404 1.00 90.88 95 THR A N 1
ATOM 811 C CA . THR A 1 95 ? -3.689 10.286 3.595 1.00 90.88 95 THR A CA 1
ATOM 812 C C . THR A 1 95 ? -4.885 9.774 4.395 1.00 90.88 95 THR A C 1
ATOM 814 O O . THR A 1 95 ? -6.021 10.135 4.106 1.00 90.88 95 THR A O 1
ATOM 817 N N . GLN A 1 96 ? -4.649 8.951 5.421 1.00 92.69 96 GLN A N 1
ATOM 818 C CA . GLN A 1 96 ? -5.703 8.294 6.206 1.00 92.69 96 GLN A CA 1
ATOM 819 C C . GLN A 1 96 ? -5.771 8.776 7.659 1.00 92.69 96 GLN A C 1
ATOM 821 O O . GLN A 1 96 ? -6.700 8.412 8.378 1.00 92.69 96 GLN A O 1
ATOM 826 N N . ASN A 1 97 ? -4.813 9.601 8.101 1.00 92.25 97 ASN A N 1
ATOM 827 C CA . ASN A 1 97 ? -4.733 10.120 9.470 1.00 92.25 97 ASN A CA 1
ATOM 828 C C . A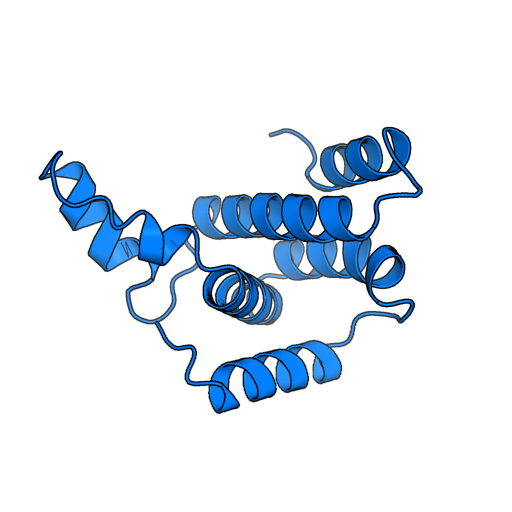SN A 1 97 ? -4.723 9.013 10.552 1.00 92.25 97 ASN A C 1
ATOM 830 O O . ASN A 1 97 ? -5.256 9.174 11.652 1.00 92.25 97 ASN A O 1
ATOM 834 N N . GLU A 1 98 ? -4.110 7.869 10.243 1.00 95.06 98 GLU A N 1
ATOM 835 C CA . GLU A 1 98 ? -3.908 6.754 11.169 1.00 95.06 98 GLU A CA 1
ATOM 836 C C . GLU A 1 98 ? -2.576 6.044 10.893 1.00 95.06 98 GLU A C 1
ATOM 838 O O . GLU A 1 98 ? -1.979 6.195 9.828 1.00 95.06 98 GLU A O 1
ATOM 843 N N . LYS A 1 99 ? -2.085 5.248 11.849 1.00 96.06 99 LYS A N 1
ATOM 844 C CA . LYS A 1 99 ? -0.905 4.409 11.613 1.00 96.06 99 LYS A CA 1
ATOM 845 C C . LYS A 1 99 ? -1.316 3.151 10.848 1.00 96.06 99 LYS A C 1
ATOM 847 O O . LYS A 1 99 ? -2.221 2.445 11.286 1.00 96.06 99 LYS A O 1
ATOM 852 N N . LEU A 1 100 ? -0.589 2.823 9.780 1.00 97.38 100 LEU A N 1
ATOM 853 C CA . LEU A 1 100 ? -0.795 1.572 9.056 1.00 97.38 100 LEU A CA 1
ATOM 854 C C . LEU A 1 100 ? -0.521 0.357 9.957 1.00 97.38 100 LEU A C 1
ATOM 856 O O . LEU A 1 100 ? 0.461 0.309 10.702 1.00 97.38 100 LEU A O 1
ATOM 860 N N . THR A 1 101 ? -1.387 -0.648 9.861 1.00 97.56 101 THR A N 1
ATOM 861 C CA . THR A 1 101 ? -1.201 -1.956 10.495 1.00 97.56 101 THR A CA 1
ATOM 862 C C . THR A 1 101 ? -1.579 -3.058 9.515 1.00 97.56 101 THR A C 1
ATOM 864 O O . THR A 1 101 ? -2.380 -2.842 8.607 1.00 97.56 101 THR A O 1
ATOM 867 N N . GLU A 1 102 ? -1.079 -4.277 9.729 1.00 96.31 102 GLU A N 1
ATOM 868 C CA . GLU A 1 102 ? -1.520 -5.431 8.934 1.00 96.31 102 GLU A CA 1
ATOM 869 C C . GLU A 1 102 ? -3.036 -5.671 8.999 1.00 96.31 102 GLU A C 1
ATOM 871 O O . GLU A 1 102 ? -3.607 -6.192 8.043 1.00 96.31 102 GLU A O 1
ATOM 876 N N . VAL A 1 103 ? -3.688 -5.326 10.117 1.00 97.75 103 VAL A N 1
ATOM 877 C CA . VAL A 1 103 ? -5.147 -5.452 10.263 1.00 97.75 103 VAL A CA 1
ATOM 878 C C . VAL A 1 103 ? -5.843 -4.522 9.275 1.00 97.75 103 VAL A C 1
ATOM 880 O O . VAL A 1 103 ? -6.676 -4.983 8.504 1.00 97.75 103 VAL A O 1
ATOM 883 N N . ILE A 1 104 ? -5.411 -3.259 9.210 1.00 98.12 104 ILE A N 1
ATOM 884 C CA . ILE A 1 104 ? -5.926 -2.279 8.246 1.00 98.12 104 ILE A CA 1
ATOM 885 C C . ILE A 1 104 ? -5.726 -2.773 6.808 1.00 98.12 104 ILE A C 1
ATOM 887 O O . ILE A 1 104 ? -6.658 -2.721 6.011 1.00 98.12 104 ILE A O 1
ATOM 891 N N . ILE A 1 105 ? -4.547 -3.308 6.473 1.00 98.12 105 ILE A N 1
ATOM 892 C CA . ILE A 1 105 ? -4.277 -3.841 5.127 1.00 98.12 105 ILE A CA 1
ATOM 893 C C . ILE A 1 105 ? -5.243 -4.987 4.789 1.00 98.12 105 ILE A C 1
ATOM 895 O O . ILE A 1 105 ? -5.837 -5.002 3.711 1.00 98.12 105 ILE A O 1
ATOM 899 N N . LYS A 1 106 ? -5.440 -5.937 5.713 1.00 97.88 106 LYS A N 1
ATOM 900 C CA . LYS A 1 106 ? -6.364 -7.069 5.522 1.00 97.88 106 LYS A CA 1
ATOM 901 C C . LYS A 1 106 ? -7.810 -6.598 5.359 1.00 97.88 106 LYS A C 1
ATOM 903 O O . LYS A 1 106 ? -8.503 -7.104 4.477 1.00 97.88 106 LYS A O 1
ATOM 908 N N . ASP A 1 107 ? -8.231 -5.600 6.131 1.00 98.06 107 ASP A N 1
ATOM 909 C CA . ASP A 1 107 ? -9.565 -5.008 6.027 1.00 98.06 107 ASP A CA 1
ATOM 910 C C . ASP A 1 107 ? -9.765 -4.302 4.677 1.00 98.06 107 ASP A C 1
ATOM 912 O O . ASP A 1 107 ? -10.792 -4.496 4.026 1.00 98.06 107 ASP A O 1
ATOM 916 N N . LYS A 1 108 ? -8.772 -3.542 4.195 1.00 97.94 108 LYS A N 1
ATOM 917 C CA . LYS A 1 108 ? -8.825 -2.879 2.878 1.00 97.94 108 LYS A CA 1
ATOM 918 C C . LYS A 1 108 ? -8.876 -3.885 1.727 1.00 97.94 108 LYS A C 1
ATOM 920 O O . LYS A 1 108 ? -9.687 -3.728 0.815 1.00 97.94 108 LYS A O 1
ATOM 925 N N . ILE A 1 109 ? -8.087 -4.960 1.798 1.00 97.81 109 ILE A N 1
ATOM 926 C CA . ILE A 1 109 ? -8.159 -6.072 0.836 1.00 97.81 109 ILE A CA 1
ATOM 927 C C . ILE A 1 109 ? -9.561 -6.683 0.831 1.00 97.81 109 ILE A C 1
ATOM 929 O O . ILE A 1 109 ? -10.114 -6.939 -0.238 1.00 97.81 109 ILE A O 1
ATOM 933 N N . GLN A 1 110 ? -10.147 -6.917 2.007 1.00 97.75 110 GLN A N 1
ATOM 934 C CA . GLN A 1 110 ? -11.486 -7.487 2.114 1.00 97.75 110 GLN A CA 1
ATOM 935 C C . GLN A 1 110 ? -12.549 -6.554 1.512 1.00 97.75 110 GLN A C 1
ATOM 937 O O . GLN A 1 110 ? -13.370 -7.017 0.725 1.00 97.75 110 GLN A O 1
ATOM 942 N N . GLN A 1 111 ? -12.482 -5.248 1.783 1.00 97.81 111 GLN A N 1
ATOM 943 C CA . GLN A 1 111 ? -13.389 -4.246 1.205 1.00 97.81 111 GLN A CA 1
ATOM 944 C C . GLN A 1 111 ? -13.317 -4.217 -0.329 1.00 97.81 111 GLN A C 1
ATOM 946 O O . GLN A 1 111 ? -14.346 -4.255 -1.003 1.00 97.81 111 GLN A O 1
ATOM 951 N N . LEU A 1 112 ? -12.109 -4.206 -0.902 1.00 97.38 112 LEU A N 1
ATOM 952 C CA . LEU A 1 112 ? -11.920 -4.287 -2.356 1.00 97.38 112 LEU A CA 1
ATOM 953 C C . LEU A 1 112 ? -12.471 -5.603 -2.907 1.00 97.38 112 LEU A C 1
ATOM 955 O O . LEU A 1 112 ? -13.129 -5.637 -3.950 1.00 97.38 112 LEU A O 1
ATOM 959 N N . LYS A 1 113 ? -12.283 -6.699 -2.167 1.00 94.12 113 LYS A N 1
ATOM 960 C CA . LYS A 1 113 ? -12.826 -7.986 -2.576 1.00 94.12 113 LYS A CA 1
ATOM 961 C C . LYS A 1 113 ? -14.357 -8.017 -2.548 1.00 94.12 113 LYS A C 1
ATOM 963 O O . LYS A 1 113 ? -14.960 -8.640 -3.425 1.00 94.12 113 LYS A O 1
ATOM 968 N N . GLU A 1 114 ? -1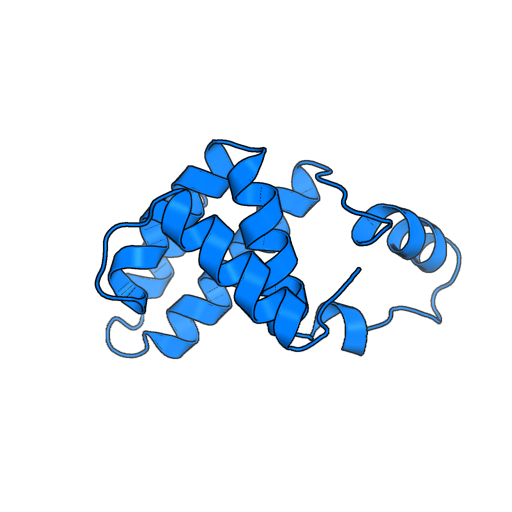4.992 -7.352 -1.597 1.00 96.81 114 GLU A N 1
ATOM 969 C CA . GLU A 1 114 ? -16.452 -7.229 -1.510 1.00 96.81 114 GLU A CA 1
ATOM 970 C C . GLU A 1 114 ? -17.034 -6.361 -2.631 1.00 96.81 114 GLU A C 1
ATOM 972 O O . GLU A 1 114 ? -18.115 -6.667 -3.129 1.00 96.81 114 GLU A O 1
ATOM 977 N N . LYS A 1 115 ? -16.282 -5.363 -3.119 1.00 94.75 115 L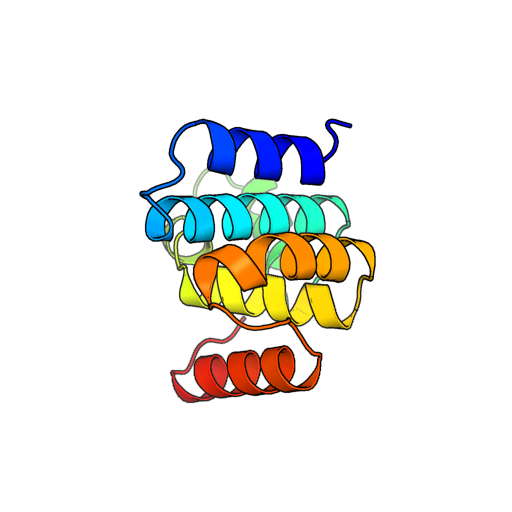YS A N 1
ATOM 978 C CA . LYS A 1 115 ? -16.616 -4.600 -4.337 1.00 94.75 115 LYS A CA 1
ATOM 979 C C . LYS A 1 115 ? -16.497 -5.413 -5.637 1.00 94.75 115 LYS A C 1
ATOM 981 O O . LYS A 1 115 ? -16.881 -4.929 -6.696 1.00 94.75 115 LYS A O 1
ATOM 986 N N . GLY A 1 116 ? -15.958 -6.632 -5.579 1.00 93.50 116 GLY A N 1
ATOM 987 C CA . GLY A 1 116 ? -15.753 -7.496 -6.746 1.00 93.50 116 GLY A CA 1
ATOM 988 C C . GLY A 1 116 ? -14.385 -7.356 -7.421 1.00 93.50 116 GLY A C 1
ATOM 989 O O . GLY A 1 116 ? -14.150 -8.004 -8.436 1.00 93.50 116 GLY A O 1
ATOM 990 N N . VAL A 1 117 ? -13.456 -6.583 -6.850 1.00 91.69 117 VAL A N 1
ATOM 991 C CA . VAL A 1 117 ? -12.109 -6.383 -7.411 1.00 91.69 117 VAL A CA 1
ATOM 992 C C . VAL A 1 117 ? -11.299 -7.675 -7.294 1.00 91.69 117 VAL A C 1
ATOM 994 O O . VAL A 1 117 ? -11.146 -8.223 -6.198 1.00 91.69 117 VAL A O 1
ATOM 997 N N . ARG A 1 118 ? -10.802 -8.196 -8.416 1.00 86.19 118 ARG A N 1
ATOM 998 C CA . ARG A 1 118 ? -9.989 -9.421 -8.515 1.00 86.19 118 ARG A CA 1
ATOM 999 C C . ARG A 1 118 ? -8.909 -9.245 -9.589 1.00 86.19 118 ARG A C 1
ATOM 1001 O O . ARG A 1 118 ? -9.018 -8.340 -10.428 1.00 86.19 118 ARG A O 1
ATOM 1008 N N . PHE A 1 119 ? -7.897 -10.104 -9.534 1.00 83.69 119 PHE A N 1
ATOM 1009 C CA . PHE A 1 119 ? -6.937 -10.288 -10.619 1.00 83.69 119 PHE A CA 1
ATOM 1010 C C . PHE A 1 119 ? -7.442 -11.350 -11.584 1.00 83.69 119 PHE A C 1
ATOM 1012 O O . PHE A 1 119 ? -8.099 -12.302 -11.094 1.00 83.69 119 PHE A O 1
#

Foldseek 3Di:
DPDLLVVLVVVCVVPVPPLVVSVQVLLVSLLVVLVVVVPDDPCLDPVVVVVCVVPVPDPPVVSVPPPLLSLLSLLVSLVPDVVSVVSCQSSCCSNPVDGDDNVVSVVSNVVSVVVVHDD

Mean predicted aligned error: 6.14 Å

Secondary structure (DSSP, 8-state):
---HHHHHHHHHHH-SS-HHHHHHHHHHHHHHHHHHTT--STTTTHHHHHHHHH-TT---HHHHH-HHHHHHHHHHHHHH-HHHHHHHHHHHHHHHSS---HHHHHHHHHHHHHTT---